Protein AF-A0A7W1EYG0-F1 (afdb_monomer_lite)

Foldseek 3Di:
DVVVVVVVVVVVVVVPDQKDKDWFCDPDPPQSKGKMKIAGPDDPDDAAEAEDEDDDPLADDDQVVCVVVQPVVRVVGHIYMRIDDHRDPPD

Structure (mmCIF, N/CA/C/O backbone):
data_AF-A0A7W1EYG0-F1
#
_entry.id   AF-A0A7W1EYG0-F1
#
loop_
_atom_site.group_PDB
_atom_site.id
_atom_site.type_symbol
_atom_site.label_atom_id
_atom_site.label_alt_id
_atom_site.label_comp_id
_atom_site.label_asym_id
_atom_site.label_entity_id
_atom_site.label_seq_id
_atom_site.pdbx_PDB_ins_code
_atom_site.Cartn_x
_atom_site.Cartn_y
_at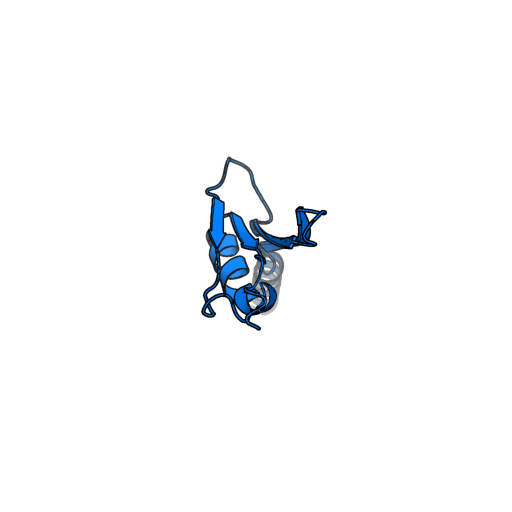om_site.Cartn_z
_atom_site.occupancy
_atom_site.B_iso_or_equiv
_atom_site.auth_seq_id
_atom_site.auth_comp_id
_atom_site.auth_asym_id
_atom_site.auth_atom_id
_atom_site.pdbx_PDB_model_num
ATOM 1 N N . MET A 1 1 ? -45.284 -2.146 7.579 1.00 64.94 1 MET A N 1
ATOM 2 C CA . MET A 1 1 ? -44.257 -2.873 6.794 1.00 64.94 1 MET A CA 1
ATOM 3 C C . MET A 1 1 ? -43.290 -1.954 6.041 1.00 64.94 1 MET A C 1
ATOM 5 O O . MET A 1 1 ? -42.092 -2.154 6.181 1.00 64.94 1 MET A O 1
ATOM 9 N N . ILE A 1 2 ? -43.750 -0.920 5.316 1.00 74.19 2 ILE A N 1
ATOM 10 C CA . ILE A 1 2 ? -42.865 -0.048 4.506 1.00 74.19 2 ILE A CA 1
ATOM 11 C C . ILE A 1 2 ? -41.804 0.722 5.332 1.00 74.19 2 ILE A C 1
ATOM 13 O O . ILE A 1 2 ? -40.649 0.804 4.927 1.00 74.19 2 ILE A O 1
ATOM 17 N N . ARG A 1 3 ? -42.156 1.223 6.531 1.00 72.38 3 ARG A N 1
ATOM 18 C CA . ARG A 1 3 ? -41.236 1.977 7.416 1.00 72.38 3 ARG A CA 1
ATOM 19 C C . ARG A 1 3 ? -40.105 1.112 7.973 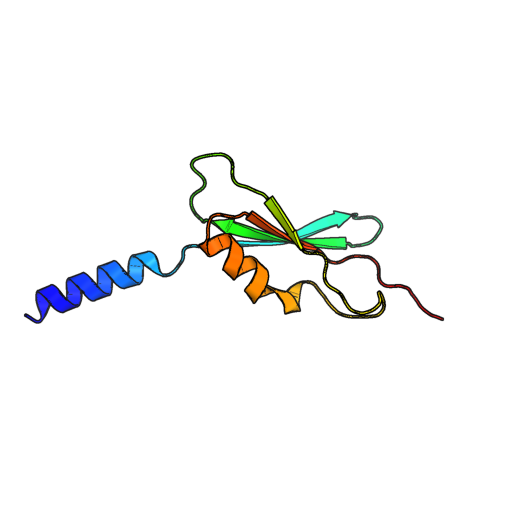1.00 72.38 3 ARG A C 1
ATOM 21 O O . ARG A 1 3 ? -38.968 1.563 8.050 1.00 72.38 3 ARG A O 1
ATOM 28 N N . THR A 1 4 ? -40.408 -0.136 8.322 1.00 72.31 4 THR A N 1
ATOM 29 C CA . THR A 1 4 ? -39.430 -1.097 8.850 1.00 72.31 4 THR A CA 1
ATOM 30 C C . THR A 1 4 ? -38.425 -1.509 7.774 1.00 72.31 4 THR A C 1
ATOM 32 O O . THR A 1 4 ? -37.229 -1.587 8.044 1.00 72.31 4 THR A O 1
ATOM 35 N N . LEU A 1 5 ? -38.896 -1.693 6.535 1.00 73.69 5 LEU A N 1
ATOM 36 C CA . LEU A 1 5 ? -38.042 -1.979 5.381 1.00 73.69 5 LEU A CA 1
ATOM 37 C C . LEU A 1 5 ? -37.105 -0.799 5.069 1.00 73.69 5 LEU A C 1
ATOM 39 O O . LEU A 1 5 ? -35.920 -1.000 4.818 1.00 73.69 5 LEU A O 1
ATOM 43 N N . PHE A 1 6 ? -37.607 0.434 5.170 1.00 80.06 6 PHE A N 1
ATOM 44 C CA . PHE A 1 6 ? -36.817 1.650 4.958 1.00 80.06 6 PHE A CA 1
ATOM 45 C C . PHE A 1 6 ? -35.703 1.817 6.007 1.00 80.06 6 PHE A C 1
ATOM 47 O O . PHE A 1 6 ? -34.561 2.117 5.662 1.00 80.06 6 PHE A O 1
ATOM 54 N N . LEU A 1 7 ? -36.003 1.545 7.282 1.00 78.50 7 LEU A N 1
ATOM 55 C CA . LEU A 1 7 ? -35.020 1.553 8.374 1.00 78.50 7 LEU A CA 1
ATOM 56 C C . LEU A 1 7 ? -33.919 0.498 8.179 1.00 78.50 7 LEU A C 1
ATOM 58 O O . LEU A 1 7 ? -32.743 0.812 8.357 1.00 78.50 7 LEU A O 1
ATOM 62 N N . LEU A 1 8 ? -34.267 -0.720 7.753 1.00 79.31 8 LEU A N 1
ATOM 63 C CA . LEU A 1 8 ? -33.288 -1.776 7.460 1.00 79.31 8 LEU A CA 1
ATOM 64 C C . LEU A 1 8 ? -32.369 -1.414 6.283 1.00 79.31 8 LEU A C 1
ATOM 66 O O . LEU A 1 8 ? -31.161 -1.632 6.366 1.00 79.31 8 LEU A O 1
ATOM 70 N N . VAL A 1 9 ? -32.910 -0.811 5.220 1.00 78.12 9 VAL A N 1
ATOM 71 C CA . VAL A 1 9 ? -32.126 -0.343 4.063 1.00 78.12 9 VAL A CA 1
ATOM 72 C C . VAL A 1 9 ? -31.160 0.775 4.465 1.00 78.12 9 VAL A C 1
ATOM 74 O O . VAL A 1 9 ? -29.989 0.738 4.083 1.00 78.12 9 VAL A O 1
ATOM 77 N N . ILE A 1 10 ? -31.604 1.724 5.294 1.00 74.62 10 ILE A N 1
ATOM 78 C CA . ILE A 1 10 ? -30.743 2.786 5.830 1.00 74.62 10 ILE A CA 1
ATOM 79 C C . ILE A 1 10 ? -29.620 2.182 6.681 1.00 74.62 10 ILE A C 1
ATOM 81 O O . ILE A 1 10 ? -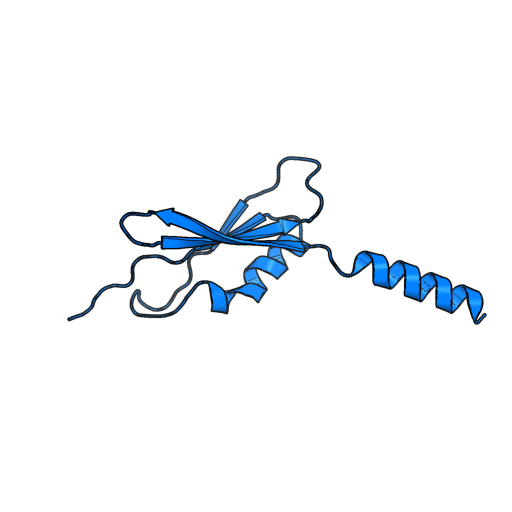28.459 2.483 6.416 1.00 74.62 10 ILE A O 1
ATOM 85 N N . VAL A 1 11 ? -29.923 1.275 7.622 1.00 69.00 11 VAL A N 1
ATOM 86 C CA . VAL A 1 11 ? -28.924 0.580 8.467 1.00 69.00 11 VAL A CA 1
ATOM 87 C C . VAL A 1 11 ? -27.910 -0.217 7.635 1.00 69.00 11 VAL A C 1
ATOM 89 O O . VAL A 1 11 ? -26.716 -0.248 7.957 1.00 69.00 11 VAL A O 1
ATOM 92 N N . PHE A 1 12 ? -28.348 -0.820 6.532 1.00 66.06 12 PHE A N 1
ATOM 93 C CA . PHE A 1 12 ? -27.477 -1.540 5.606 1.00 66.06 12 PHE A CA 1
ATOM 94 C C . PHE A 1 12 ? -26.538 -0.592 4.835 1.00 66.06 12 PHE A C 1
ATOM 96 O O . PHE A 1 12 ? -25.344 -0.869 4.693 1.00 66.06 12 PHE A O 1
ATOM 103 N N . LEU A 1 13 ? -27.037 0.573 4.410 1.00 63.19 13 LEU A N 1
ATOM 104 C CA . LEU A 1 13 ? -26.258 1.593 3.699 1.00 63.19 13 LEU A CA 1
ATOM 105 C C . LEU A 1 13 ? -25.158 2.222 4.574 1.00 63.19 13 LEU A C 1
ATOM 107 O O . LEU A 1 13 ? -24.047 2.437 4.082 1.00 63.19 13 LEU A O 1
ATOM 111 N N . ILE A 1 14 ? -25.397 2.435 5.875 1.00 60.00 14 ILE A N 1
ATOM 112 C CA . ILE A 1 14 ? -24.382 2.996 6.800 1.00 60.00 14 ILE A CA 1
ATOM 113 C C . ILE A 1 14 ? -23.167 2.069 6.999 1.00 60.00 14 ILE A C 1
ATOM 115 O O . ILE A 1 14 ? -22.081 2.532 7.352 1.00 60.00 14 ILE A O 1
ATOM 119 N N . HIS A 1 15 ? -23.294 0.769 6.715 1.00 59.00 15 HIS A N 1
ATOM 120 C CA . HIS A 1 15 ? -22.199 -0.205 6.823 1.00 59.00 15 HIS A CA 1
ATOM 121 C C . HIS A 1 15 ? -21.338 -0.335 5.554 1.00 59.00 15 HIS A C 1
ATOM 123 O O . HIS A 1 15 ? -20.308 -1.017 5.574 1.00 59.00 15 HIS A O 1
ATOM 129 N N . SER A 1 16 ? -21.727 0.320 4.457 1.00 63.25 16 SER A N 1
ATOM 130 C CA . SER A 1 16 ? -21.204 0.086 3.102 1.00 63.25 16 SER A CA 1
ATOM 131 C C . SER A 1 16 ? -19.705 0.389 2.928 1.00 63.25 16 SER A C 1
ATOM 133 O O . SER A 1 16 ? -19.012 -0.242 2.125 1.00 63.25 16 SER A O 1
ATOM 135 N N . CYS A 1 17 ? -19.135 1.298 3.722 1.00 65.19 17 CYS A N 1
ATOM 136 C CA . CYS A 1 17 ? -17.751 1.728 3.535 1.00 65.19 17 CYS A CA 1
ATOM 137 C C . CYS A 1 17 ? -16.879 1.392 4.754 1.00 65.19 17 CYS A C 1
ATOM 139 O O . CYS A 1 17 ? -16.673 2.235 5.624 1.00 65.19 17 CYS A O 1
ATOM 141 N N . ARG A 1 18 ? -16.352 0.156 4.801 1.00 84.00 18 ARG A N 1
ATOM 142 C CA . ARG A 1 18 ? -15.498 -0.378 5.892 1.00 84.00 18 ARG A CA 1
ATOM 143 C C . ARG A 1 18 ? -13.985 -0.198 5.712 1.00 84.00 18 ARG A C 1
ATOM 145 O O . ARG A 1 18 ? -13.241 -0.460 6.653 1.00 84.00 18 ARG A O 1
ATOM 152 N N . VAL A 1 19 ? -13.515 0.232 4.539 1.00 94.19 19 VAL A N 1
ATOM 153 C CA . VAL A 1 19 ? -12.077 0.300 4.211 1.00 94.19 19 VAL A CA 1
ATOM 154 C C . VAL A 1 19 ? -11.636 1.743 3.980 1.00 94.19 19 VAL A C 1
ATOM 156 O O . VAL A 1 19 ? -12.269 2.462 3.209 1.00 94.19 19 VAL A O 1
ATOM 159 N N . SER A 1 20 ? -10.535 2.138 4.615 1.00 95.56 20 SER A N 1
ATOM 160 C CA . SER A 1 20 ? -9.758 3.334 4.290 1.00 95.56 20 SER A CA 1
ATOM 161 C C . SER A 1 20 ? -8.629 2.978 3.319 1.00 95.56 20 SER A C 1
ATOM 163 O O . SER A 1 20 ? -8.068 1.880 3.382 1.00 95.56 20 SER A O 1
ATOM 165 N N . LYS A 1 21 ? -8.308 3.890 2.397 1.00 96.62 21 LYS A N 1
ATOM 166 C CA . LYS A 1 21 ? -7.226 3.715 1.427 1.00 96.62 21 LYS A CA 1
ATOM 167 C C . LYS A 1 21 ? -6.354 4.967 1.359 1.00 96.62 21 LYS A C 1
ATOM 169 O O . LYS A 1 21 ? -6.830 6.005 0.910 1.00 96.62 21 LYS A O 1
ATOM 174 N N . THR A 1 22 ? -5.066 4.805 1.633 1.00 97.94 22 THR A N 1
ATOM 175 C CA . THR A 1 22 ? -4.033 5.817 1.382 1.00 97.94 22 THR A CA 1
ATOM 176 C C . THR A 1 22 ? -3.251 5.410 0.141 1.00 97.94 22 THR A C 1
ATOM 178 O O . THR A 1 22 ? -2.739 4.293 0.062 1.00 97.94 22 THR A O 1
ATOM 181 N N . LYS A 1 23 ? -3.216 6.275 -0.874 1.00 97.94 23 LYS A N 1
ATOM 182 C CA . LYS A 1 23 ? -2.536 6.005 -2.146 1.00 97.94 23 LYS A CA 1
ATOM 183 C C . LYS A 1 23 ? -1.176 6.679 -2.197 1.00 97.94 23 LYS A C 1
ATOM 185 O O . LYS A 1 23 ? -1.029 7.772 -1.671 1.00 97.94 23 LYS A O 1
ATOM 190 N N . ASN A 1 24 ? -0.264 6.082 -2.962 1.00 98.00 24 ASN A N 1
ATOM 191 C CA . ASN A 1 24 ? 0.984 6.718 -3.400 1.00 98.00 24 ASN A CA 1
ATOM 192 C C . ASN A 1 24 ? 1.862 7.228 -2.245 1.00 98.00 24 ASN A C 1
ATOM 194 O O . ASN A 1 24 ? 2.491 8.273 -2.361 1.00 98.00 24 ASN A O 1
ATOM 198 N N . VAL A 1 25 ? 1.916 6.486 -1.141 1.00 98.38 25 VAL A N 1
ATOM 199 C CA . VAL A 1 25 ? 2.855 6.782 -0.057 1.00 98.38 25 VAL A CA 1
ATOM 200 C C . VAL A 1 25 ? 4.261 6.506 -0.576 1.00 98.38 25 VAL A C 1
ATOM 202 O O . VAL A 1 25 ? 4.543 5.389 -1.016 1.00 98.38 25 VAL A O 1
ATOM 205 N N . VAL A 1 26 ? 5.121 7.521 -0.561 1.00 98.19 26 VAL A N 1
ATOM 206 C CA . VAL A 1 26 ? 6.525 7.390 -0.958 1.00 98.19 26 VAL A CA 1
ATOM 207 C C . VAL A 1 26 ? 7.262 6.628 0.135 1.00 98.19 26 VAL A C 1
ATOM 209 O O . VAL A 1 26 ? 7.241 7.039 1.290 1.00 98.19 26 VAL A O 1
ATOM 212 N N . TYR A 1 27 ? 7.911 5.522 -0.226 1.00 97.31 27 TYR A N 1
ATOM 213 C CA . TYR A 1 27 ? 8.776 4.779 0.700 1.00 97.31 27 TYR A CA 1
ATOM 214 C C . TYR A 1 27 ? 10.241 4.756 0.245 1.00 97.31 27 TYR A C 1
ATOM 216 O O . TYR A 1 27 ? 11.130 4.409 1.015 1.00 97.31 27 TYR A O 1
ATOM 224 N N . SER A 1 28 ? 10.509 5.139 -1.006 1.00 97.31 28 SER A N 1
ATOM 225 C CA . SER A 1 28 ? 11.861 5.392 -1.496 1.00 97.31 28 SER A CA 1
ATOM 226 C C . SER A 1 28 ? 11.833 6.539 -2.495 1.00 97.31 28 SER A C 1
ATOM 228 O O . SER A 1 28 ? 11.493 6.340 -3.662 1.00 97.31 28 SER A O 1
ATOM 230 N N . SER A 1 29 ? 12.204 7.737 -2.044 1.00 96.75 29 SER A N 1
ATOM 231 C CA . SER A 1 29 ? 12.249 8.931 -2.896 1.00 96.75 29 SER A CA 1
ATOM 232 C C . SER A 1 29 ? 13.288 8.791 -4.010 1.00 96.75 29 SER A C 1
ATOM 234 O O . SER A 1 29 ? 12.979 9.064 -5.164 1.00 96.75 29 SER A O 1
ATOM 236 N N . ALA A 1 30 ? 14.474 8.254 -3.695 1.00 96.75 30 ALA A N 1
ATOM 237 C CA . ALA A 1 30 ? 15.571 8.071 -4.652 1.00 96.75 30 ALA A CA 1
ATOM 238 C C . ALA A 1 30 ? 15.213 7.173 -5.851 1.00 96.75 30 ALA A C 1
ATOM 240 O O . ALA A 1 30 ? 15.793 7.306 -6.920 1.00 96.75 30 ALA A O 1
ATOM 241 N N . ASN A 1 31 ? 14.256 6.257 -5.679 1.00 94.62 31 ASN A N 1
ATOM 242 C CA . ASN A 1 31 ? 13.830 5.322 -6.721 1.00 94.62 31 ASN A CA 1
ATOM 243 C C . ASN A 1 31 ? 12.385 5.580 -7.189 1.00 94.62 31 ASN A C 1
ATOM 245 O O . ASN A 1 31 ? 11.832 4.767 -7.927 1.00 94.62 31 ASN A O 1
ATOM 249 N N . ASN A 1 32 ? 11.746 6.657 -6.710 1.00 95.44 32 ASN A N 1
ATOM 250 C CA . ASN A 1 32 ? 10.328 6.960 -6.924 1.00 95.44 32 ASN A CA 1
ATOM 251 C C . ASN A 1 32 ? 9.389 5.762 -6.638 1.00 95.44 32 ASN A C 1
ATOM 253 O O . ASN A 1 32 ? 8.450 5.476 -7.389 1.00 95.44 32 ASN A O 1
ATOM 257 N N . LEU A 1 33 ? 9.659 5.011 -5.563 1.00 97.81 33 LEU A N 1
ATOM 258 C CA . LEU A 1 33 ? 8.861 3.837 -5.209 1.00 97.81 33 LEU A CA 1
ATOM 259 C C . LEU A 1 33 ? 7.756 4.204 -4.226 1.00 97.81 33 LEU A C 1
ATOM 261 O O . LEU A 1 33 ? 7.971 4.846 -3.192 1.00 97.81 33 LEU A O 1
ATOM 265 N N . LEU A 1 34 ? 6.556 3.752 -4.579 1.00 98.44 34 LEU A N 1
ATOM 266 C CA . LEU A 1 34 ? 5.304 4.111 -3.936 1.00 98.44 34 LEU A CA 1
ATOM 267 C C . LEU A 1 34 ? 4.571 2.864 -3.452 1.00 98.44 34 LEU A C 1
ATOM 269 O O . LEU A 1 34 ? 4.573 1.834 -4.130 1.00 98.44 34 LEU A O 1
ATOM 273 N N . LEU A 1 35 ? 3.824 2.993 -2.362 1.00 98.56 35 LEU A N 1
ATOM 274 C CA . LEU A 1 35 ? 2.902 1.975 -1.869 1.00 98.56 35 LEU A CA 1
ATOM 275 C C . LEU A 1 35 ? 1.482 2.521 -1.689 1.00 98.56 35 LEU A C 1
ATO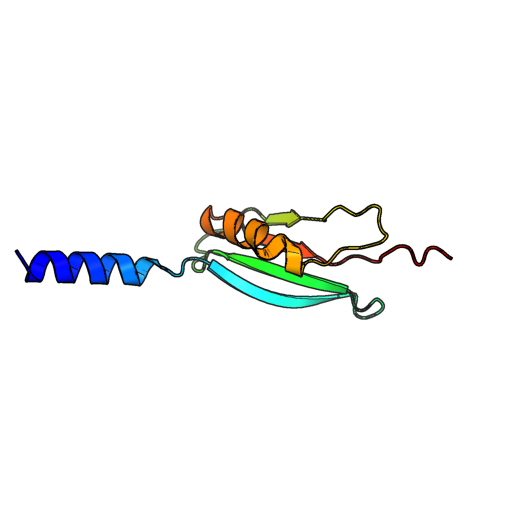M 277 O O . LEU A 1 35 ? 1.259 3.726 -1.580 1.00 98.56 35 LEU A O 1
ATOM 281 N N . ASP A 1 36 ? 0.506 1.620 -1.708 1.00 98.69 36 ASP A N 1
ATOM 282 C CA . ASP A 1 36 ? -0.866 1.880 -1.281 1.00 98.69 36 ASP A CA 1
ATOM 283 C C . ASP A 1 36 ? -1.121 1.120 0.024 1.00 98.69 36 ASP A C 1
ATOM 285 O O . ASP A 1 36 ? -0.858 -0.081 0.096 1.00 98.69 36 ASP A O 1
ATOM 289 N N . VAL A 1 37 ? -1.698 1.795 1.017 1.00 98.44 37 VAL A N 1
ATOM 290 C CA . VAL A 1 37 ? -2.150 1.184 2.273 1.00 98.44 37 VAL A CA 1
ATOM 291 C C . VAL A 1 37 ? -3.666 1.051 2.241 1.00 98.44 37 VAL A C 1
ATOM 293 O O . VAL A 1 37 ? -4.385 2.015 1.971 1.00 98.44 37 VAL A O 1
ATOM 296 N N . TYR A 1 38 ? -4.159 -0.146 2.529 1.00 98.12 38 TYR A N 1
ATOM 297 C CA . TYR A 1 38 ? -5.573 -0.458 2.687 1.00 98.12 38 TYR A CA 1
ATOM 298 C C . TYR A 1 38 ? -5.789 -0.905 4.127 1.00 98.12 38 TYR A C 1
ATOM 300 O O . TYR A 1 38 ? -5.220 -1.906 4.555 1.00 98.12 38 TYR A O 1
ATOM 308 N N . ALA A 1 39 ? -6.612 -0.179 4.872 1.00 97.69 39 ALA A N 1
ATOM 309 C CA . ALA A 1 39 ? -6.826 -0.429 6.290 1.00 97.69 39 ALA A CA 1
ATOM 310 C C . ALA A 1 39 ? -8.322 -0.510 6.618 1.00 97.69 39 ALA A C 1
ATOM 312 O O . ALA A 1 39 ? -9.140 0.114 5.931 1.00 97.69 39 ALA A O 1
ATOM 313 N N . PRO A 1 40 ? -8.718 -1.248 7.667 1.00 95.50 40 PRO A N 1
ATOM 314 C CA . PRO A 1 40 ? -10.037 -1.074 8.265 1.00 95.50 40 PRO A CA 1
ATOM 315 C C . PRO A 1 40 ? -10.234 0.398 8.658 1.00 95.50 40 PRO A C 1
ATOM 317 O O . PRO A 1 40 ? -9.301 1.033 9.143 1.00 95.50 40 PRO A O 1
ATOM 320 N N . LYS A 1 41 ? -11.433 0.965 8.466 1.00 91.31 41 LYS A N 1
ATOM 321 C CA . LYS A 1 41 ? -11.691 2.373 8.835 1.00 91.31 41 LYS A CA 1
ATOM 322 C C . LYS A 1 41 ? -11.529 2.657 10.329 1.00 91.31 41 LYS A C 1
ATOM 324 O O . LYS A 1 41 ? -11.163 3.766 10.692 1.00 91.31 41 LYS A O 1
ATOM 329 N N . LYS A 1 42 ? -11.859 1.680 11.174 1.00 89.81 42 LYS A N 1
ATOM 330 C CA . LYS A 1 42 ? -11.712 1.765 12.627 1.00 89.81 42 LYS A CA 1
ATOM 331 C C . LYS A 1 42 ? -10.610 0.806 13.056 1.00 89.81 42 LYS A C 1
ATOM 333 O O . LYS A 1 42 ? -10.705 -0.393 12.794 1.00 89.81 42 LYS A O 1
ATOM 338 N N . ILE A 1 43 ? -9.587 1.347 13.701 1.00 91.19 43 ILE A N 1
ATOM 339 C CA . ILE A 1 43 ? -8.480 0.603 14.299 1.00 91.19 43 ILE A CA 1
ATOM 340 C C . ILE A 1 43 ? -8.517 0.941 15.787 1.00 91.19 43 ILE A C 1
ATOM 342 O O . ILE A 1 43 ? -8.139 2.036 16.179 1.00 91.19 43 ILE A O 1
ATOM 346 N N . THR A 1 44 ? -9.062 0.033 16.592 1.00 91.44 44 THR A N 1
ATOM 347 C CA . THR A 1 44 ? -9.192 0.179 18.055 1.00 91.44 44 THR A CA 1
ATOM 348 C C . THR A 1 44 ? -8.091 -0.553 18.817 1.00 91.44 44 THR A C 1
ATOM 350 O O . THR A 1 44 ? -7.942 -0.376 20.016 1.00 91.44 44 THR A O 1
ATOM 353 N N . GLU A 1 45 ? -7.336 -1.391 18.116 1.00 94.00 45 GLU A N 1
ATOM 354 C CA . GLU A 1 45 ? -6.277 -2.249 18.635 1.00 94.00 45 GLU A CA 1
ATOM 355 C C . GLU A 1 45 ? -5.248 -2.479 17.514 1.00 94.00 45 GLU A C 1
ATOM 357 O O . GLU A 1 45 ? -5.602 -2.329 16.332 1.00 94.00 45 GLU A O 1
ATOM 362 N N . PRO A 1 46 ? -4.004 -2.870 17.839 1.00 95.62 46 PRO A N 1
ATOM 363 C CA . PRO A 1 46 ? -3.006 -3.229 16.839 1.00 95.62 46 PRO A CA 1
ATOM 364 C C . PRO A 1 46 ? -3.525 -4.295 15.864 1.00 95.62 46 PRO A C 1
ATOM 366 O O . PRO A 1 46 ? -4.112 -5.302 16.260 1.00 95.62 46 PRO A O 1
ATOM 369 N N . LYS A 1 47 ? -3.305 -4.083 14.563 1.00 95.88 47 LYS A N 1
ATOM 370 C CA . LYS A 1 47 ? -3.735 -5.009 13.505 1.00 95.88 47 LYS A CA 1
ATOM 371 C C . LYS A 1 47 ? -2.538 -5.661 12.834 1.00 95.88 47 LYS A C 1
ATOM 373 O O . LYS A 1 47 ? -1.489 -5.045 12.670 1.00 95.88 47 LYS A O 1
ATOM 378 N N . LYS A 1 48 ? -2.733 -6.897 12.371 1.00 97.81 48 LYS A N 1
ATOM 379 C CA . LYS A 1 48 ? -1.768 -7.590 11.509 1.00 97.81 48 LYS A CA 1
ATOM 380 C C . LYS A 1 48 ? -1.552 -6.788 10.224 1.00 97.81 48 LYS A C 1
ATOM 382 O O . LYS A 1 48 ? -2.514 -6.260 9.654 1.00 97.81 48 LYS A O 1
ATOM 387 N N . ILE A 1 49 ? -0.304 -6.747 9.766 1.00 98.00 49 ILE A N 1
ATOM 388 C CA . ILE A 1 49 ? 0.093 -6.093 8.520 1.00 98.00 49 ILE A CA 1
ATOM 389 C C . ILE A 1 49 ? 0.496 -7.170 7.515 1.00 98.00 49 ILE A C 1
ATOM 391 O O . ILE A 1 49 ? 1.352 -8.004 7.793 1.00 98.00 49 ILE A O 1
ATOM 395 N N . LEU A 1 50 ? -0.124 -7.138 6.340 1.00 98.31 50 LEU A N 1
ATOM 396 C CA . LEU A 1 50 ? 0.234 -7.957 5.191 1.00 98.31 50 LEU A CA 1
ATOM 397 C C . LEU A 1 50 ? 0.869 -7.067 4.127 1.00 98.31 50 LEU A C 1
ATOM 399 O O . LEU A 1 50 ? 0.198 -6.197 3.568 1.00 98.31 50 LEU A O 1
ATOM 403 N N . VAL A 1 51 ? 2.131 -7.322 3.798 1.00 98.25 51 VAL A N 1
ATOM 404 C CA . VAL A 1 51 ? 2.805 -6.679 2.668 1.00 98.25 51 VAL A CA 1
ATOM 405 C C . VAL A 1 51 ? 2.694 -7.590 1.451 1.00 98.25 51 VAL A C 1
ATOM 407 O O . VAL A 1 51 ? 3.181 -8.716 1.460 1.00 98.25 51 VAL A O 1
ATOM 410 N N . PHE A 1 52 ? 2.031 -7.110 0.404 1.00 97.88 52 PHE A N 1
ATOM 411 C CA . PHE A 1 52 ? 1.849 -7.836 -0.844 1.00 97.88 52 PHE A CA 1
ATOM 412 C C . PHE A 1 52 ? 2.803 -7.303 -1.915 1.00 97.88 52 PHE A C 1
ATOM 414 O O . PHE A 1 52 ? 2.649 -6.178 -2.405 1.00 97.88 52 PHE A O 1
ATOM 421 N N . VAL A 1 53 ? 3.767 -8.142 -2.292 1.00 97.12 53 VAL A N 1
ATOM 422 C CA . VAL A 1 53 ? 4.679 -7.924 -3.419 1.00 97.12 53 VAL A CA 1
ATOM 423 C C . VAL A 1 53 ? 4.162 -8.741 -4.595 1.00 97.12 53 VAL A C 1
ATOM 425 O O . VAL A 1 53 ? 4.027 -9.959 -4.504 1.00 97.12 53 VAL A O 1
ATOM 428 N N . TYR A 1 54 ? 3.805 -8.068 -5.685 1.00 96.50 54 TYR A N 1
ATOM 429 C CA . TYR A 1 54 ? 3.222 -8.733 -6.846 1.00 96.50 54 TYR A CA 1
ATOM 430 C C . TYR A 1 54 ? 4.276 -9.419 -7.723 1.00 96.50 54 TYR A C 1
ATOM 432 O O . TYR A 1 54 ? 5.435 -9.024 -7.743 1.00 96.50 54 TYR A O 1
ATOM 440 N N . GLY A 1 55 ? 3.848 -10.430 -8.484 1.00 95.44 55 GLY A N 1
ATOM 441 C CA . GLY A 1 55 ? 4.670 -11.066 -9.515 1.00 95.44 55 GLY A CA 1
ATOM 442 C C . GLY A 1 55 ? 4.677 -10.298 -10.843 1.00 95.44 55 GLY A C 1
ATOM 443 O O . GLY A 1 55 ? 4.062 -9.243 -10.988 1.00 95.44 55 GLY A O 1
ATOM 444 N N . GLY A 1 56 ? 5.330 -10.867 -11.854 1.00 94.06 56 GLY A N 1
ATOM 445 C CA . GLY A 1 56 ? 5.521 -10.226 -13.166 1.00 94.06 56 GLY A CA 1
ATOM 446 C C . GLY A 1 56 ? 6.953 -10.323 -13.687 1.00 94.06 56 GLY A C 1
ATOM 447 O O . GLY A 1 56 ? 7.368 -9.474 -14.476 1.00 94.06 56 GLY A O 1
ATOM 448 N N . ASN A 1 57 ? 7.704 -11.321 -13.203 1.00 94.56 57 ASN A N 1
ATOM 449 C CA . ASN A 1 57 ? 9.091 -11.607 -13.571 1.00 94.56 57 ASN A CA 1
ATOM 450 C C . ASN A 1 57 ? 10.017 -10.381 -13.493 1.00 94.56 57 ASN A C 1
ATOM 452 O O . ASN A 1 57 ? 10.874 -10.195 -14.347 1.00 94.56 57 ASN A O 1
ATOM 456 N N . TRP A 1 58 ? 9.774 -9.489 -12.526 1.00 94.25 58 TRP A N 1
ATOM 457 C CA . TRP A 1 58 ? 10.465 -8.199 -12.381 1.00 94.25 58 TRP A CA 1
ATOM 458 C C . TRP A 1 58 ? 10.442 -7.288 -13.617 1.00 94.25 58 TRP A C 1
ATOM 460 O O . TRP A 1 58 ? 11.169 -6.311 -13.640 1.00 94.25 58 TRP A O 1
ATOM 470 N N . ARG A 1 59 ? 9.606 -7.542 -14.625 1.00 92.81 59 ARG A N 1
ATOM 471 C CA . ARG A 1 59 ? 9.597 -6.774 -15.885 1.00 92.81 59 ARG A CA 1
ATOM 472 C C . ARG A 1 59 ? 8.381 -5.876 -16.050 1.00 92.81 59 ARG A C 1
ATOM 474 O O . ARG A 1 59 ? 8.372 -4.985 -16.887 1.00 92.81 59 ARG A O 1
ATOM 481 N N . SER A 1 60 ? 7.310 -6.140 -15.309 1.00 91.31 60 SER A N 1
ATOM 482 C CA . SER A 1 60 ? 6.029 -5.473 -15.533 1.00 91.31 60 SER A CA 1
ATOM 483 C C . SER A 1 60 ? 5.155 -5.456 -14.279 1.00 91.31 60 SER A C 1
ATOM 485 O O . SER A 1 60 ? 5.541 -5.968 -13.229 1.00 91.31 60 SER A O 1
ATOM 487 N N . ARG A 1 61 ? 3.933 -4.924 -14.438 1.00 94.88 61 ARG A N 1
ATOM 488 C CA . ARG A 1 61 ? 2.882 -4.738 -13.419 1.00 94.88 61 ARG A CA 1
ATOM 489 C C . ARG A 1 61 ? 3.113 -3.528 -12.508 1.00 94.88 61 ARG A C 1
ATOM 491 O O . ARG A 1 61 ? 4.156 -2.889 -12.502 1.00 94.88 61 ARG A O 1
ATOM 498 N N . ARG A 1 62 ? 2.046 -3.172 -11.790 1.00 96.00 62 ARG A N 1
ATOM 499 C CA . ARG A 1 62 ? 1.973 -2.023 -10.878 1.00 96.00 62 ARG A CA 1
ATOM 500 C C . ARG A 1 62 ? 0.979 -2.302 -9.759 1.00 96.00 62 ARG A C 1
ATOM 502 O O . ARG A 1 62 ? -0.047 -2.947 -9.999 1.00 96.00 62 ARG A O 1
ATOM 509 N N . LYS A 1 63 ? 1.199 -1.717 -8.580 1.00 96.62 63 LYS A N 1
ATOM 510 C CA . LYS A 1 63 ? 0.352 -1.871 -7.379 1.00 96.62 63 LYS A CA 1
ATOM 511 C C . LYS A 1 63 ? -1.139 -1.624 -7.623 1.00 96.62 63 LYS A C 1
ATOM 513 O O . LYS A 1 63 ? -1.992 -2.249 -6.999 1.00 96.62 63 LYS A O 1
ATOM 518 N N . GLY A 1 64 ? -1.472 -0.743 -8.570 1.00 96.75 64 GLY A N 1
ATOM 519 C CA . GLY A 1 64 ? -2.856 -0.392 -8.903 1.00 96.75 64 GLY A CA 1
ATOM 520 C C . GLY A 1 64 ? -3.708 -1.567 -9.402 1.00 96.75 64 GLY A C 1
ATOM 521 O O . GLY A 1 64 ? -4.924 -1.551 -9.203 1.00 96.75 64 GLY A O 1
ATOM 522 N N . LEU A 1 65 ? -3.085 -2.595 -9.991 1.00 97.25 65 LEU A N 1
ATOM 523 C CA . LEU A 1 65 ? -3.780 -3.797 -10.466 1.00 97.25 65 LEU A CA 1
ATOM 524 C C . LEU A 1 65 ? -4.325 -4.650 -9.308 1.00 97.25 65 LEU A C 1
ATOM 526 O O . LEU A 1 65 ? -5.333 -5.328 -9.463 1.00 97.25 65 LEU A O 1
ATOM 530 N N . TYR A 1 66 ? -3.727 -4.543 -8.120 1.00 97.19 66 TYR A N 1
ATOM 531 C CA . TYR A 1 66 ? -4.017 -5.397 -6.965 1.00 97.19 66 TYR A CA 1
ATOM 532 C C . TYR A 1 66 ? -4.870 -4.692 -5.899 1.00 97.19 66 TYR A C 1
ATOM 534 O O . TYR A 1 66 ? -4.877 -5.053 -4.723 1.00 97.19 66 TYR A O 1
ATOM 542 N N . LYS A 1 67 ? -5.663 -3.688 -6.306 1.00 96.31 67 LYS A N 1
ATOM 543 C CA . LYS A 1 67 ? -6.590 -2.967 -5.411 1.00 96.31 67 LYS A CA 1
ATOM 544 C C . LYS A 1 67 ? -7.617 -3.873 -4.728 1.00 96.31 67 LYS A C 1
ATOM 546 O O . LYS A 1 67 ? -8.078 -3.561 -3.631 1.00 96.31 67 LYS A O 1
ATOM 551 N N . PHE A 1 68 ? -8.009 -4.958 -5.394 1.00 95.25 68 PHE A N 1
ATOM 552 C CA . PHE A 1 68 ? -8.987 -5.910 -4.879 1.00 95.25 68 PHE A CA 1
ATOM 553 C C . PHE A 1 68 ? -8.404 -6.743 -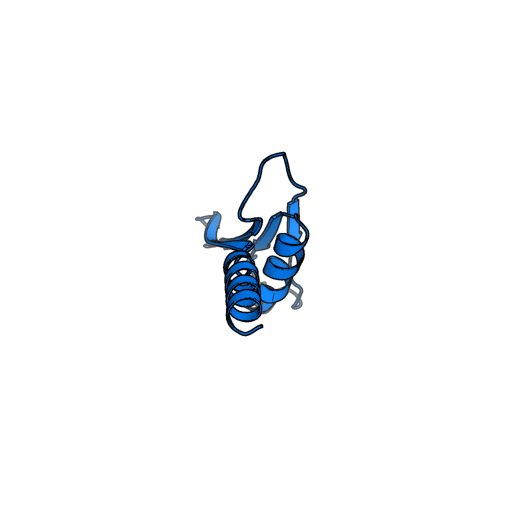3.731 1.00 95.25 68 PHE A C 1
ATOM 555 O O . PHE A 1 68 ? -9.094 -6.915 -2.729 1.00 95.25 68 PHE A O 1
ATOM 562 N N . PHE A 1 69 ? -7.127 -7.137 -3.827 1.00 94.75 69 PHE A N 1
ATOM 563 C CA . PHE A 1 69 ? -6.366 -7.772 -2.746 1.00 94.75 69 PHE A CA 1
ATOM 564 C C . PHE A 1 69 ? -6.346 -6.878 -1.505 1.00 94.75 69 PHE A C 1
ATOM 566 O O . PHE A 1 69 ? -6.843 -7.272 -0.450 1.00 94.75 69 PHE A O 1
ATOM 573 N N . GLY A 1 70 ? -5.887 -5.631 -1.665 1.00 97.00 70 GLY A N 1
ATOM 574 C CA . GLY A 1 70 ? -5.809 -4.669 -0.566 1.00 97.00 70 GLY A CA 1
ATOM 575 C C . GLY A 1 70 ? -7.149 -4.445 0.137 1.00 97.00 70 GLY A C 1
ATOM 576 O O . GLY A 1 70 ? -7.256 -4.567 1.357 1.00 97.00 70 GLY A O 1
ATOM 577 N N . LYS A 1 71 ? -8.218 -4.199 -0.634 1.00 96.50 71 LYS A N 1
ATOM 578 C CA . LYS A 1 71 ? -9.573 -4.054 -0.074 1.00 96.50 71 LYS A CA 1
ATOM 579 C C . LYS A 1 71 ? -10.088 -5.345 0.572 1.00 96.50 71 LYS A C 1
ATOM 581 O O . LYS A 1 71 ? -10.831 -5.268 1.544 1.00 96.50 71 LYS A O 1
ATOM 586 N N . GLY A 1 72 ? -9.761 -6.514 0.023 1.00 95.94 72 GLY A N 1
ATOM 587 C CA . GLY A 1 72 ? -10.194 -7.814 0.542 1.00 95.94 72 GLY A CA 1
ATOM 588 C C . GLY A 1 72 ? -9.694 -8.058 1.963 1.00 95.94 72 GLY A C 1
ATOM 589 O O . GLY A 1 72 ? -10.497 -8.324 2.856 1.00 95.94 72 GLY A O 1
ATOM 590 N N . PHE A 1 73 ? -8.393 -7.878 2.185 1.00 97.06 73 PHE A N 1
ATOM 591 C CA . PHE A 1 73 ? -7.774 -8.036 3.502 1.00 97.06 73 PHE A CA 1
ATOM 592 C C . PHE A 1 73 ? -8.210 -6.957 4.499 1.00 97.06 73 PHE A C 1
ATOM 594 O O . PHE A 1 73 ? -8.561 -7.285 5.632 1.00 97.06 73 PHE A O 1
ATOM 601 N N . ALA A 1 74 ? -8.322 -5.700 4.059 1.00 96.94 74 ALA A N 1
ATOM 602 C CA . ALA A 1 74 ? -8.810 -4.614 4.909 1.00 96.94 74 ALA A CA 1
ATOM 603 C C . ALA A 1 74 ? -10.239 -4.850 5.426 1.00 96.94 74 ALA A C 1
ATOM 605 O O . ALA A 1 74 ? -10.536 -4.551 6.580 1.00 96.94 74 ALA A O 1
ATOM 606 N N . ARG A 1 75 ? -11.127 -5.453 4.620 1.00 94.62 75 ARG A N 1
ATOM 607 C CA . ARG A 1 75 ? -12.474 -5.846 5.083 1.00 94.62 75 ARG A CA 1
ATOM 608 C C . ARG A 1 75 ? -12.450 -6.944 6.149 1.00 94.62 75 ARG A C 1
ATOM 610 O O . ARG A 1 75 ? -13.392 -7.021 6.929 1.00 94.62 75 ARG A O 1
ATOM 617 N N . LYS A 1 76 ? -11.396 -7.764 6.184 1.00 94.25 76 LYS A N 1
ATOM 618 C CA . LYS A 1 76 ? -11.173 -8.834 7.170 1.00 94.25 76 LYS A CA 1
ATOM 619 C C . LYS A 1 76 ? -10.361 -8.369 8.389 1.00 94.25 76 LYS A C 1
ATOM 621 O O . LYS A 1 76 ? -9.918 -9.199 9.171 1.00 94.25 76 LYS A O 1
ATOM 626 N N . GLY A 1 77 ? -10.146 -7.061 8.556 1.00 95.00 77 GLY A N 1
ATOM 627 C CA . GLY A 1 77 ? -9.441 -6.520 9.722 1.00 95.00 77 GLY A CA 1
ATOM 628 C C . GLY A 1 77 ? -7.914 -6.484 9.601 1.00 95.00 77 GLY A C 1
ATOM 629 O O . GLY A 1 77 ? -7.252 -6.140 10.575 1.00 95.00 77 GLY A O 1
ATOM 630 N N . VAL A 1 78 ? -7.346 -6.810 8.436 1.00 96.94 78 VAL A N 1
ATOM 631 C CA . VAL A 1 78 ? -5.891 -6.834 8.204 1.00 96.94 78 VAL A CA 1
ATOM 632 C C . VAL A 1 78 ? -5.474 -5.591 7.427 1.00 96.94 78 VAL A C 1
ATOM 634 O O . VAL A 1 78 ? -6.062 -5.282 6.391 1.00 96.94 78 VAL A O 1
ATOM 637 N N . ILE A 1 79 ? -4.442 -4.889 7.890 1.00 98.25 79 ILE A N 1
ATOM 638 C CA . ILE A 1 79 ? -3.854 -3.787 7.125 1.00 98.25 79 ILE A CA 1
ATOM 639 C C . ILE A 1 79 ? -3.064 -4.404 5.972 1.00 98.25 79 ILE A C 1
ATOM 641 O O . ILE A 1 79 ? -2.147 -5.187 6.196 1.00 98.25 79 ILE A O 1
ATOM 645 N N . CYS A 1 80 ? -3.416 -4.075 4.735 1.00 98.50 80 CYS A N 1
ATOM 646 C CA . CYS A 1 80 ? -2.734 -4.586 3.554 1.00 98.50 80 CYS A CA 1
ATOM 647 C C . CYS A 1 80 ? -1.978 -3.466 2.845 1.00 98.50 80 CYS A C 1
ATOM 649 O O . CYS A 1 80 ? -2.556 -2.443 2.478 1.00 98.50 80 CYS A O 1
ATOM 651 N N . VAL A 1 81 ? -0.686 -3.682 2.633 1.00 98.69 81 VAL A N 1
ATOM 652 C CA . VAL A 1 81 ? 0.214 -2.780 1.920 1.00 98.69 81 VAL A CA 1
ATOM 653 C C . VAL A 1 81 ? 0.523 -3.389 0.560 1.00 98.69 81 VAL A C 1
ATOM 655 O O . VAL A 1 81 ? 0.998 -4.516 0.483 1.00 98.69 81 VAL A O 1
ATOM 658 N N . VAL A 1 82 ? 0.268 -2.650 -0.517 1.00 98.56 82 VAL A N 1
ATOM 659 C CA . VAL A 1 82 ? 0.615 -3.058 -1.885 1.00 98.56 82 VAL A CA 1
ATOM 660 C C . VAL A 1 82 ? 1.644 -2.076 -2.426 1.00 98.56 82 VAL A C 1
ATOM 662 O O . VAL A 1 82 ? 1.317 -0.909 -2.652 1.00 98.56 82 VAL A O 1
ATOM 665 N N . LEU A 1 83 ? 2.872 -2.534 -2.648 1.00 98.31 83 LEU A N 1
ATOM 666 C CA . LEU A 1 83 ? 3.993 -1.678 -3.047 1.00 98.31 83 LEU A CA 1
ATOM 667 C C . LEU A 1 83 ? 4.397 -1.897 -4.503 1.00 98.31 83 LEU A C 1
ATOM 669 O O . LEU A 1 83 ? 4.344 -3.015 -5.007 1.00 98.31 83 LEU A O 1
ATOM 673 N N . ASN A 1 84 ? 4.784 -0.816 -5.179 1.00 97.94 84 ASN A N 1
ATOM 674 C CA . ASN A 1 84 ? 5.617 -0.909 -6.373 1.00 97.94 84 ASN A CA 1
ATOM 675 C C . ASN A 1 84 ? 7.045 -1.216 -5.934 1.00 97.94 84 ASN A C 1
ATOM 677 O O . ASN A 1 84 ? 7.471 -0.721 -4.902 1.00 97.94 84 ASN A O 1
ATOM 681 N N . TYR A 1 85 ? 7.786 -1.956 -6.744 1.00 96.69 85 TYR A N 1
ATOM 682 C CA . TYR A 1 85 ? 9.213 -2.205 -6.562 1.00 96.69 85 TYR A CA 1
ATOM 683 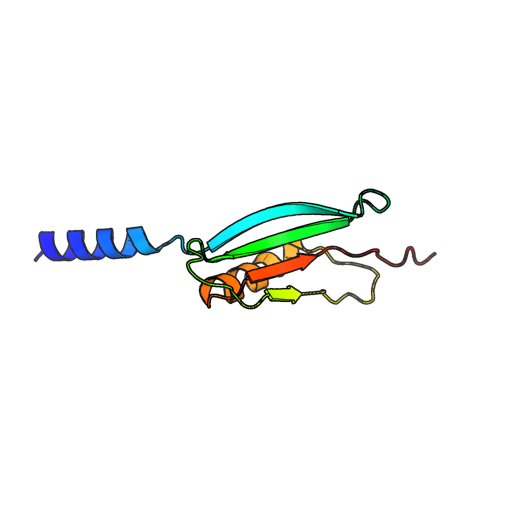C C . TYR A 1 85 ? 9.945 -1.907 -7.875 1.00 96.69 85 TYR A C 1
ATOM 685 O O . TYR A 1 85 ? 9.304 -1.742 -8.918 1.00 96.69 85 TYR A O 1
ATOM 693 N N . ARG A 1 86 ? 11.280 -1.809 -7.832 1.00 95.50 86 ARG A N 1
ATOM 694 C CA . ARG A 1 86 ? 12.076 -1.591 -9.046 1.00 95.50 86 ARG A CA 1
ATOM 695 C C . ARG A 1 86 ? 11.869 -2.743 -10.017 1.00 95.50 86 ARG A C 1
ATOM 697 O O . ARG A 1 86 ? 12.056 -3.902 -9.653 1.00 95.50 86 ARG A O 1
ATOM 704 N N . LEU A 1 87 ? 11.519 -2.410 -11.249 1.00 93.75 87 LEU A N 1
ATOM 705 C CA . LEU A 1 87 ? 11.539 -3.375 -12.332 1.00 93.75 87 LEU A CA 1
ATOM 706 C C . LEU A 1 87 ? 12.976 -3.499 -12.841 1.00 93.75 87 LEU A C 1
ATOM 708 O O . LEU A 1 87 ? 13.743 -2.537 -12.800 1.00 93.75 87 LEU A O 1
ATOM 712 N N . ASN A 1 88 ? 13.341 -4.697 -13.275 1.00 90.44 88 ASN A N 1
ATOM 713 C CA . ASN A 1 88 ? 14.567 -4.924 -14.007 1.00 90.44 88 ASN A CA 1
ATOM 714 C C . ASN A 1 88 ? 14.509 -4.066 -15.279 1.00 90.44 88 ASN A C 1
ATOM 716 O O . ASN A 1 88 ? 13.543 -4.205 -16.037 1.00 90.44 88 ASN A O 1
ATOM 720 N N . PRO A 1 89 ? 15.506 -3.201 -15.524 1.00 78.06 89 PRO A N 1
ATOM 721 C CA . PRO A 1 89 ? 15.563 -2.424 -16.755 1.00 78.06 89 PRO A CA 1
ATOM 722 C C . PRO A 1 89 ? 15.573 -3.306 -18.011 1.00 78.06 89 PRO A C 1
ATOM 724 O O . PRO A 1 89 ? 15.126 -2.833 -19.038 1.00 78.06 89 PRO A O 1
ATOM 727 N N . THR A 1 90 ? 16.020 -4.569 -17.906 1.00 66.44 90 THR A N 1
ATOM 728 C CA . THR A 1 90 ? 16.212 -5.560 -18.984 1.00 66.44 90 THR A CA 1
ATOM 729 C C . THR A 1 90 ? 16.426 -4.952 -20.378 1.00 66.44 90 THR A C 1
ATOM 731 O O . THR A 1 90 ? 15.467 -4.861 -21.135 1.00 66.44 90 THR A O 1
ATOM 734 N N . GLN A 1 91 ? 17.707 -4.632 -20.642 1.00 54.72 91 GLN A N 1
ATOM 735 C CA . GLN A 1 91 ? 18.377 -4.242 -21.901 1.00 54.72 91 GLN A CA 1
ATOM 736 C C . GLN A 1 91 ? 17.733 -3.137 -22.744 1.00 54.72 91 GLN A C 1
ATOM 738 O O . GLN A 1 91 ? 16.697 -3.384 -23.392 1.00 54.72 91 GLN A O 1
#

Secondary structure (DSSP, 8-state):
-HHHHHHHHHHHHHTS--EEEEEEEEEEGGGTEEEEEEEES--SS---EEEE---STTTS--GGGGHHHHHHHHHTT-EEEEE--PPP---

Radius of gyration: 17.91 Å; chains: 1; bounding box: 63×20×40 Å

pLDDT: mean 90.18, std 11.65, range [54.72, 98.69]

Sequence (91 aa):
MIRTLFLLVIVFLIHSCRVSKTKNVVYSSANNLLLDVYAPKKITEPKKILVFVYGGNWRSRRKGLYKFFGKGFARKGVICVVLNYRLNPTQ